Protein AF-A0A9D2NQI1-F1 (afdb_monomer)

pLDDT: mean 72.98, std 9.99, range [45.78, 87.88]

Solvent-accessible surface area (backbone atoms only — not comparable to full-atom values): 7102 Å² total; per-residue (Å²): 140,81,86,81,79,76,76,75,82,78,80,70,54,75,69,56,50,53,51,53,50,53,53,47,62,71,70,47,82,68,74,50,67,64,53,48,50,52,52,51,50,55,53,52,55,54,50,57,45,51,52,54,42,49,54,50,44,50,54,21,50,52,44,27,52,52,17,55,56,50,33,70,78,36,78,81,83,44,39,65,62,18,51,53,45,27,51,53,17,51,51,50,41,62,49,40,55,61,49,42,54,53,51,43,52,53,56,48,61,70,45,46,62,56,54,50,51,54,51,50,57,53,63,72,74,109

Structure (mmCIF, N/CA/C/O backbone):
data_AF-A0A9D2NQI1-F1
#
_entry.id   AF-A0A9D2NQI1-F1
#
loop_
_atom_site.group_PDB
_atom_site.id
_atom_site.type_symbol
_atom_site.label_atom_id
_atom_site.label_alt_id
_atom_site.label_comp_id
_atom_site.label_asym_id
_atom_site.label_entity_id
_atom_site.label_seq_id
_atom_site.pdbx_PDB_ins_code
_atom_site.Cartn_x
_atom_site.Cartn_y
_atom_site.Cartn_z
_atom_site.occupancy
_atom_site.B_iso_or_equiv
_atom_site.auth_seq_id
_atom_site.auth_comp_id
_atom_site.auth_asym_id
_atom_site.auth_atom_id
_atom_site.pdbx_PDB_model_num
ATOM 1 N N . MET A 1 1 ? -50.806 5.000 62.339 1.00 48.06 1 MET A N 1
ATOM 2 C CA . MET A 1 1 ? -51.640 5.515 61.239 1.00 48.06 1 MET A CA 1
ATOM 3 C C . MET A 1 1 ? -51.656 7.016 61.475 1.00 48.06 1 MET A C 1
ATOM 5 O O . MET A 1 1 ? -52.223 7.418 62.476 1.00 48.06 1 MET A O 1
ATOM 9 N N . ASP A 1 2 ? -50.830 7.857 60.855 1.00 47.59 2 ASP A N 1
ATOM 10 C CA . ASP A 1 2 ? -50.284 7.879 59.494 1.00 47.59 2 ASP A CA 1
ATOM 11 C C . ASP A 1 2 ? -48.968 8.683 59.489 1.00 47.59 2 ASP A C 1
ATOM 13 O O . ASP A 1 2 ? -48.910 9.763 60.074 1.00 47.59 2 ASP A O 1
ATOM 17 N N . GLN A 1 3 ? -47.922 8.178 58.829 1.00 46.56 3 GLN A N 1
ATOM 18 C CA . GLN A 1 3 ? -46.775 8.990 58.408 1.00 46.56 3 GLN A CA 1
ATOM 19 C C . GLN A 1 3 ? -46.985 9.326 56.932 1.00 46.56 3 GLN A C 1
ATOM 21 O O . GLN A 1 3 ? -46.753 8.498 56.058 1.00 46.56 3 GLN A O 1
ATOM 26 N N . ASN A 1 4 ? -47.494 10.529 56.681 1.00 51.34 4 ASN A N 1
ATOM 27 C CA . ASN A 1 4 ? -47.568 11.129 55.357 1.00 51.34 4 ASN A CA 1
ATOM 28 C C . ASN A 1 4 ? -46.141 11.512 54.931 1.00 51.34 4 ASN A C 1
ATOM 30 O O . ASN A 1 4 ? -45.585 12.490 55.432 1.00 51.34 4 ASN A O 1
ATOM 34 N N . GLU A 1 5 ? -45.526 10.714 54.060 1.00 56.31 5 GLU A N 1
ATOM 35 C CA . GLU A 1 5 ? -44.263 11.050 53.400 1.00 56.31 5 GLU A CA 1
ATOM 36 C C . GLU A 1 5 ? -44.538 12.097 52.313 1.00 56.31 5 GLU A C 1
ATOM 38 O O . GLU A 1 5 ? -44.621 11.792 51.121 1.00 56.31 5 GLU A O 1
ATOM 43 N N . GLU A 1 6 ? -44.711 13.354 52.729 1.00 52.41 6 GLU A N 1
ATOM 44 C CA . GLU A 1 6 ? -44.711 14.492 51.813 1.00 52.41 6 GLU A CA 1
ATOM 45 C C . GLU A 1 6 ? -43.327 14.569 51.172 1.00 52.41 6 GLU A C 1
ATOM 47 O O . GLU A 1 6 ? -42.373 15.114 51.726 1.00 52.41 6 GLU A O 1
ATOM 52 N N . THR A 1 7 ? -43.195 13.947 50.003 1.00 52.50 7 THR A N 1
ATOM 53 C CA . THR A 1 7 ? -42.006 14.056 49.168 1.00 52.50 7 THR A CA 1
ATOM 54 C C . THR A 1 7 ? -41.979 15.486 48.645 1.00 52.50 7 THR A C 1
ATOM 56 O O . THR A 1 7 ? -42.569 15.807 47.617 1.00 52.50 7 THR A O 1
ATOM 59 N N . PHE A 1 8 ? -41.355 16.378 49.412 1.00 58.12 8 PHE A N 1
ATOM 60 C CA . PHE A 1 8 ? -41.117 17.757 49.018 1.00 58.12 8 PHE A CA 1
ATOM 61 C C . PHE A 1 8 ? -40.246 17.751 47.757 1.00 58.12 8 PHE A C 1
ATOM 63 O O . PHE A 1 8 ? -39.037 17.522 47.826 1.00 58.12 8 PHE A O 1
ATOM 70 N N . GLU A 1 9 ? -40.857 17.988 46.594 1.00 50.97 9 GLU A N 1
ATOM 71 C CA . GLU A 1 9 ? -40.144 18.193 45.333 1.00 50.97 9 GLU A CA 1
ATOM 72 C C . GLU A 1 9 ? -39.312 19.478 45.424 1.00 50.97 9 GLU A C 1
ATOM 74 O O . GLU A 1 9 ? -39.758 20.588 45.122 1.00 50.97 9 GLU A O 1
ATOM 79 N N . TYR A 1 10 ? -38.071 19.335 45.884 1.00 60.69 10 TYR A N 1
ATOM 80 C CA . TYR A 1 10 ? -37.126 20.436 45.970 1.00 60.69 10 TYR A CA 1
ATOM 81 C C . TYR A 1 10 ? -36.627 20.776 44.560 1.00 60.69 10 TYR A C 1
ATOM 83 O O . TYR A 1 10 ? -35.780 20.091 43.982 1.00 60.69 10 TYR A O 1
ATOM 91 N N . ARG A 1 11 ? -37.178 21.840 43.968 1.00 57.88 11 ARG A N 1
ATOM 92 C CA . ARG A 1 11 ? -36.740 22.342 42.661 1.00 57.88 11 ARG A CA 1
ATOM 93 C C . ARG A 1 11 ? -35.393 23.057 42.815 1.00 57.88 11 ARG A C 1
ATOM 95 O O . ARG A 1 11 ? -35.326 24.175 43.318 1.00 57.88 11 ARG A O 1
ATOM 102 N N . TYR A 1 12 ? -34.315 22.396 42.399 1.00 59.66 12 TYR A N 1
ATOM 103 C CA . TYR A 1 12 ? -32.959 22.953 42.413 1.00 59.66 12 TYR A CA 1
ATOM 104 C C . TYR A 1 12 ? -32.818 24.191 41.509 1.00 59.66 12 TYR A C 1
ATOM 106 O O . TYR A 1 12 ? -33.470 24.301 40.470 1.00 59.66 12 TYR A O 1
ATOM 114 N N . SER A 1 13 ? -31.928 25.110 41.899 1.00 73.94 13 SER A N 1
ATOM 115 C CA . SER A 1 13 ? -31.533 26.282 41.105 1.00 73.94 13 SER A CA 1
ATOM 116 C C . SER A 1 13 ? -30.876 25.852 39.787 1.00 73.94 13 SER A C 1
ATOM 118 O O . SER A 1 13 ? -30.122 24.880 39.772 1.00 73.94 13 SER A O 1
ATOM 120 N N . ALA A 1 14 ? -31.107 26.582 38.688 1.00 70.81 14 ALA A N 1
ATOM 121 C CA . ALA A 1 14 ? -30.611 26.237 37.346 1.00 70.81 14 ALA A CA 1
ATOM 122 C C . ALA A 1 14 ? -29.098 25.928 37.301 1.00 70.81 14 ALA A C 1
ATOM 124 O O . ALA A 1 14 ? -28.676 25.016 36.599 1.00 70.81 14 ALA A O 1
ATOM 125 N N . LYS A 1 15 ? -28.286 26.610 38.126 1.00 72.25 15 LYS A N 1
ATOM 126 C CA . LYS A 1 15 ? -26.841 26.333 38.249 1.00 72.25 15 LYS A CA 1
ATOM 127 C C . LYS A 1 15 ? -26.534 24.968 38.873 1.00 72.25 15 LYS A C 1
ATOM 129 O O . LYS A 1 15 ? -25.616 24.287 38.436 1.00 72.25 15 LYS A O 1
ATOM 134 N N . GLN A 1 16 ? -27.312 24.561 39.874 1.00 72.81 16 GLN A N 1
ATOM 135 C CA . GLN A 1 16 ? -27.145 23.266 40.537 1.00 72.81 16 GLN A CA 1
ATOM 136 C C . GLN A 1 16 ? -27.610 22.118 39.636 1.00 72.81 16 GLN A C 1
ATOM 138 O O . GLN A 1 16 ? -27.007 21.050 39.659 1.00 72.81 16 GLN A O 1
ATOM 143 N N . GLN A 1 17 ? -28.646 22.334 38.816 1.00 75.75 17 GLN A N 1
ATOM 144 C CA . GLN A 1 17 ? -29.058 21.358 37.801 1.00 75.75 17 GLN A CA 1
ATOM 145 C C . GLN A 1 17 ? -27.938 21.103 36.783 1.00 75.75 17 GLN A C 1
ATOM 147 O O . GLN A 1 17 ? -27.666 19.949 36.461 1.00 75.75 17 GLN A O 1
ATOM 152 N N . GLU A 1 18 ? -27.236 22.154 36.355 1.00 78.38 18 GLU A N 1
ATOM 153 C CA . GLU A 1 18 ? -26.091 22.052 35.444 1.00 78.38 18 GLU A CA 1
ATOM 154 C C . GLU A 1 18 ? -24.925 21.250 36.055 1.00 78.38 18 GLU A C 1
ATOM 156 O O . GLU A 1 18 ? -24.348 20.386 35.394 1.00 78.38 18 GLU A O 1
ATOM 161 N N . GLU A 1 19 ? -24.614 21.460 37.341 1.00 81.56 19 GLU A N 1
ATOM 162 C CA . GLU A 1 19 ? -23.593 20.679 38.057 1.00 81.56 19 GLU A CA 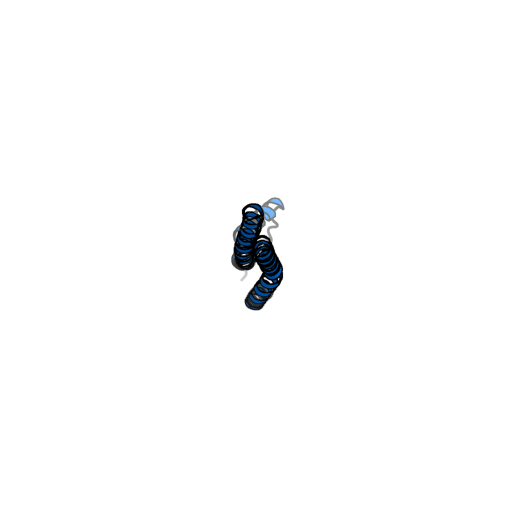1
ATOM 163 C C . GLU A 1 19 ? -23.992 19.208 38.219 1.00 81.56 19 GLU A C 1
ATOM 165 O O . GLU A 1 19 ? -23.175 18.314 37.991 1.00 81.56 19 GLU A O 1
ATOM 170 N N . ILE A 1 20 ? -25.254 18.933 38.560 1.00 80.94 20 ILE A N 1
ATOM 171 C CA . ILE A 1 20 ? -25.771 17.566 38.697 1.00 80.94 20 ILE A CA 1
ATOM 172 C C . ILE A 1 20 ? -25.744 16.847 37.342 1.00 80.94 20 ILE A C 1
ATOM 174 O O . ILE A 1 20 ? -25.337 15.687 37.279 1.00 80.94 20 ILE A O 1
ATOM 178 N N . GLU A 1 21 ? -26.101 17.518 36.244 1.00 79.62 21 GLU A N 1
ATOM 179 C CA . GLU A 1 21 ? -25.991 16.959 34.893 1.00 79.62 21 GLU A CA 1
ATOM 180 C C . GLU A 1 21 ? -24.539 16.755 34.450 1.00 79.62 21 GLU A C 1
ATOM 182 O O . GLU A 1 21 ? -24.236 15.737 33.823 1.00 79.62 21 GLU A O 1
ATOM 187 N N . ALA A 1 22 ? -23.621 17.657 34.805 1.00 82.75 22 ALA A N 1
ATOM 188 C CA . ALA A 1 22 ? -22.194 17.501 34.530 1.00 82.75 22 ALA A CA 1
ATOM 189 C C . ALA A 1 22 ? -21.592 16.308 35.293 1.00 82.75 22 ALA A C 1
ATOM 191 O O . ALA A 1 22 ? -20.840 15.516 34.719 1.00 82.75 22 ALA A O 1
ATOM 192 N N . ILE A 1 23 ? -21.969 16.132 36.564 1.00 83.44 23 ILE A N 1
ATOM 193 C CA . ILE A 1 23 ? -21.603 14.972 37.385 1.00 83.44 23 ILE A CA 1
ATOM 194 C C . ILE A 1 23 ? -22.225 13.705 36.787 1.00 83.44 23 ILE A C 1
ATOM 196 O O . ILE A 1 23 ? -21.520 12.722 36.572 1.00 83.44 23 ILE A O 1
ATOM 200 N N . ARG A 1 24 ? -23.509 13.733 36.417 1.00 75.12 24 ARG A N 1
ATOM 201 C CA . ARG A 1 24 ? -24.208 12.605 35.786 1.00 75.12 24 ARG A CA 1
ATOM 202 C C . ARG A 1 24 ? -23.567 12.199 34.458 1.00 75.12 24 ARG A C 1
ATOM 204 O O . ARG A 1 24 ? -23.373 11.011 34.230 1.00 75.12 24 ARG A O 1
ATOM 211 N N . ARG A 1 25 ? -23.153 13.153 33.616 1.00 73.12 25 ARG A N 1
ATOM 212 C CA . ARG A 1 25 ? -22.388 12.895 32.378 1.00 73.12 25 ARG A CA 1
ATOM 213 C C . ARG A 1 25 ? -21.012 12.282 32.638 1.00 73.12 25 ARG A C 1
ATOM 215 O O . ARG A 1 25 ? -20.493 11.595 31.766 1.00 73.12 25 ARG A O 1
ATOM 222 N N . LYS A 1 26 ? -20.429 12.514 33.816 1.00 73.75 26 LYS A N 1
ATOM 223 C CA . LYS A 1 26 ? -19.138 11.947 34.232 1.00 73.75 26 LYS A CA 1
ATOM 224 C C . LYS A 1 26 ? -19.230 10.462 34.605 1.00 73.75 26 LYS A C 1
ATOM 226 O O . LYS A 1 26 ? -18.230 9.762 34.493 1.00 73.75 26 LYS A O 1
ATOM 231 N N . TYR A 1 27 ? -20.410 10.000 35.032 1.00 64.50 27 TYR A N 1
ATOM 232 C CA . TYR A 1 27 ? -20.665 8.618 35.466 1.00 64.50 27 TYR A CA 1
ATOM 233 C C . TYR A 1 27 ? -21.591 7.826 34.534 1.00 64.50 27 TYR A C 1
ATOM 235 O O . TYR A 1 27 ? -21.718 6.613 34.697 1.00 64.50 27 TYR A O 1
ATOM 243 N N . LEU A 1 28 ? -22.231 8.477 33.556 1.00 73.25 28 LEU A N 1
ATOM 244 C CA . LEU A 1 28 ? -22.898 7.772 32.467 1.00 73.25 28 LEU A CA 1
ATOM 245 C C . LEU A 1 28 ? -21.828 6.962 31.720 1.00 73.25 28 LEU A C 1
ATOM 247 O O . LEU A 1 28 ? -20.808 7.548 31.345 1.00 73.25 28 LEU A O 1
ATOM 251 N N . PRO A 1 29 ? -22.020 5.649 31.502 1.00 58.94 29 PRO A N 1
ATOM 252 C CA . PRO A 1 29 ? -21.089 4.866 30.710 1.00 58.94 29 PRO A CA 1
ATOM 253 C C . PRO A 1 29 ? -21.099 5.465 29.313 1.00 58.94 29 PRO A C 1
ATOM 255 O O . PRO A 1 29 ? -22.054 5.313 28.555 1.00 58.94 29 PRO A O 1
ATOM 258 N N . LYS A 1 30 ? -20.060 6.234 29.003 1.00 56.66 30 LYS A N 1
ATOM 259 C CA . LYS A 1 30 ? -19.885 6.814 27.686 1.00 56.66 30 LYS A CA 1
ATOM 260 C C . LYS A 1 30 ? -19.854 5.627 26.730 1.00 56.66 30 LYS A C 1
ATOM 262 O O . LYS A 1 30 ? -19.078 4.696 26.938 1.00 56.66 30 LYS A O 1
ATOM 267 N N . GLU A 1 31 ? -20.695 5.639 25.704 1.00 54.12 31 GLU A N 1
ATOM 268 C CA . GLU A 1 31 ? -20.727 4.663 24.600 1.00 54.12 31 GLU A CA 1
ATOM 269 C C . GLU A 1 31 ? -19.426 4.669 23.759 1.00 54.12 31 GLU A C 1
ATOM 271 O O . GLU A 1 31 ? -19.396 4.361 22.570 1.00 54.12 31 GLU A O 1
ATOM 276 N N . GLU A 1 32 ? -18.313 5.045 24.382 1.00 53.69 32 GLU A N 1
ATOM 277 C CA . GLU A 1 32 ? -17.004 5.229 23.797 1.00 53.69 32 GLU A CA 1
ATOM 278 C C . GLU A 1 32 ? -16.319 3.909 23.483 1.00 53.69 32 GLU A C 1
ATOM 280 O O . GLU A 1 32 ? -15.637 3.851 22.472 1.00 53.69 32 GLU A O 1
ATOM 285 N N . ASP A 1 33 ? -16.550 2.820 24.218 1.00 64.12 33 ASP A N 1
ATOM 286 C CA . ASP A 1 33 ? -15.775 1.595 23.972 1.00 64.12 33 ASP A CA 1
ATOM 287 C C . ASP A 1 33 ? -16.119 0.944 22.617 1.00 64.12 33 ASP A C 1
ATOM 289 O O . ASP A 1 33 ? -15.244 0.622 21.815 1.00 64.12 33 ASP A O 1
ATOM 293 N N . LYS A 1 34 ? -17.411 0.834 22.284 1.00 63.56 34 LYS A N 1
ATOM 294 C CA . LYS A 1 34 ? -17.860 0.236 21.014 1.00 63.56 34 LYS A CA 1
ATOM 295 C C . LYS A 1 34 ? -17.679 1.181 19.818 1.00 63.56 34 LYS A C 1
ATOM 297 O O . LYS A 1 34 ? -17.302 0.725 18.737 1.00 63.56 34 LYS A O 1
ATOM 302 N N . MET A 1 35 ? -17.893 2.489 19.999 1.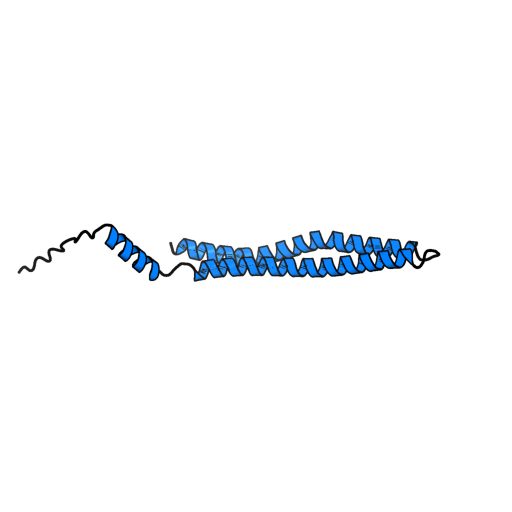00 66.81 35 MET A N 1
ATOM 303 C CA . MET A 1 35 ? -17.661 3.486 18.943 1.00 66.81 35 MET A CA 1
ATOM 304 C C . MET A 1 35 ? -16.169 3.671 18.644 1.00 66.81 35 MET A C 1
ATOM 306 O O . MET A 1 35 ? -15.778 3.772 17.476 1.00 66.81 35 MET A O 1
ATOM 310 N N . GLU A 1 36 ? -15.304 3.650 19.662 1.00 72.38 36 GLU A N 1
ATOM 311 C CA . GLU A 1 36 ? -13.857 3.639 19.454 1.00 72.38 36 GLU A CA 1
ATOM 312 C C . GLU A 1 36 ? -13.384 2.332 18.821 1.00 72.38 36 GLU A C 1
ATOM 314 O O . GLU A 1 36 ? -12.551 2.380 17.914 1.00 72.38 36 GLU A O 1
ATOM 319 N N . GLN A 1 37 ? -13.935 1.177 19.211 1.00 73.25 37 GLN A N 1
ATOM 320 C CA . GLN A 1 37 ? -13.652 -0.101 18.549 1.00 73.25 37 GLN A CA 1
ATOM 321 C C . GLN A 1 37 ? -14.017 -0.059 17.059 1.00 73.25 37 GLN A C 1
ATOM 323 O O . GLN A 1 37 ? -13.191 -0.434 16.218 1.00 73.25 37 GLN A O 1
ATOM 328 N N . LEU A 1 38 ? -15.191 0.480 16.709 1.00 72.75 38 LEU A N 1
ATOM 329 C CA . LEU A 1 38 ? -15.614 0.665 15.318 1.00 72.75 38 LEU A CA 1
ATOM 330 C C . LEU A 1 38 ? -14.623 1.556 14.553 1.00 72.75 38 LEU A C 1
ATOM 332 O O . LEU A 1 38 ? -14.140 1.197 13.476 1.00 72.75 38 LEU A O 1
ATOM 336 N N . ARG A 1 39 ? -14.231 2.684 15.159 1.00 78.75 39 ARG A N 1
ATOM 337 C CA . ARG A 1 39 ? -13.275 3.638 14.581 1.00 78.75 39 ARG A CA 1
ATOM 338 C C . ARG A 1 39 ? -11.878 3.038 14.413 1.00 78.75 39 ARG A C 1
ATOM 340 O O . ARG A 1 39 ? -11.209 3.294 13.408 1.00 78.75 39 ARG A O 1
ATOM 347 N N . GLN A 1 40 ? -11.419 2.235 15.370 1.00 79.31 40 GLN A N 1
ATOM 348 C CA . GLN A 1 40 ? -10.144 1.525 15.282 1.00 79.31 40 GLN A CA 1
ATOM 349 C C . GLN A 1 40 ? -10.165 0.474 14.173 1.00 79.31 40 GLN A C 1
ATOM 351 O O . GLN A 1 40 ? -9.180 0.352 13.440 1.00 79.31 40 GLN A O 1
ATOM 356 N N . MET A 1 41 ? -11.268 -0.258 14.017 1.00 71.31 41 MET A N 1
ATOM 357 C CA . MET A 1 41 ? -11.426 -1.231 12.939 1.00 71.31 41 MET A CA 1
ATOM 358 C C . MET A 1 41 ? -11.384 -0.557 11.567 1.00 71.31 41 MET A C 1
ATOM 360 O O . MET A 1 41 ? -10.579 -0.964 10.728 1.00 71.31 41 MET A O 1
ATOM 364 N N . ASP A 1 42 ? -12.138 0.525 11.362 1.00 76.50 42 ASP A N 1
ATOM 365 C CA . ASP A 1 42 ? -12.148 1.268 10.094 1.00 76.50 42 ASP A CA 1
ATOM 366 C C . ASP A 1 42 ? -10.745 1.793 9.723 1.00 76.50 42 ASP A C 1
ATOM 368 O O . ASP A 1 42 ? -10.254 1.651 8.594 1.00 76.50 42 ASP A O 1
ATOM 372 N N . LYS A 1 43 ? -10.019 2.304 10.728 1.00 77.69 43 LYS A N 1
ATOM 373 C CA . LYS A 1 43 ? -8.647 2.807 10.571 1.00 77.69 43 LYS A CA 1
ATOM 374 C C . LYS A 1 43 ? -7.645 1.692 10.254 1.00 77.69 43 LYS A C 1
ATOM 376 O O . LYS A 1 43 ? -6.744 1.897 9.438 1.00 77.69 43 LYS A O 1
ATOM 381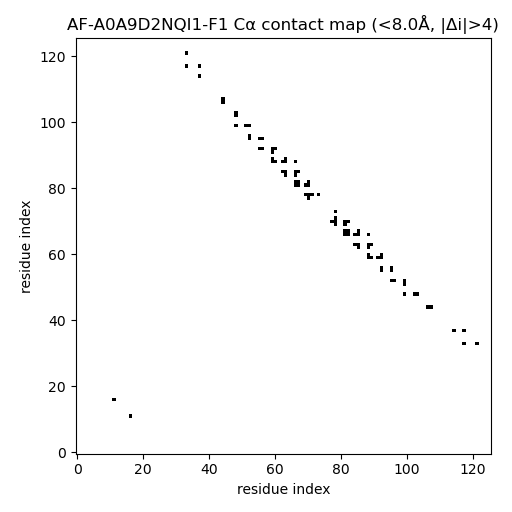 N N . ARG A 1 44 ? -7.780 0.509 10.868 1.00 73.62 44 ARG A N 1
ATOM 382 C CA . ARG A 1 44 ? -6.920 -0.661 10.598 1.00 73.62 44 ARG A CA 1
ATOM 383 C C . ARG A 1 44 ? -7.119 -1.194 9.178 1.00 73.62 44 ARG A C 1
ATOM 385 O O . ARG A 1 44 ? -6.133 -1.553 8.534 1.00 73.62 44 ARG A O 1
ATOM 392 N N . VAL A 1 45 ? -8.355 -1.206 8.681 1.00 69.81 45 VAL A N 1
ATOM 393 C CA . VAL A 1 45 ? -8.678 -1.665 7.319 1.00 69.81 45 VAL A CA 1
ATOM 394 C C . VAL A 1 45 ? -8.096 -0.732 6.270 1.00 69.81 45 VAL A C 1
ATOM 396 O O . VAL A 1 45 ? -7.392 -1.194 5.371 1.00 69.81 45 VAL A O 1
ATOM 399 N N . SER A 1 46 ? -8.312 0.577 6.419 1.00 69.6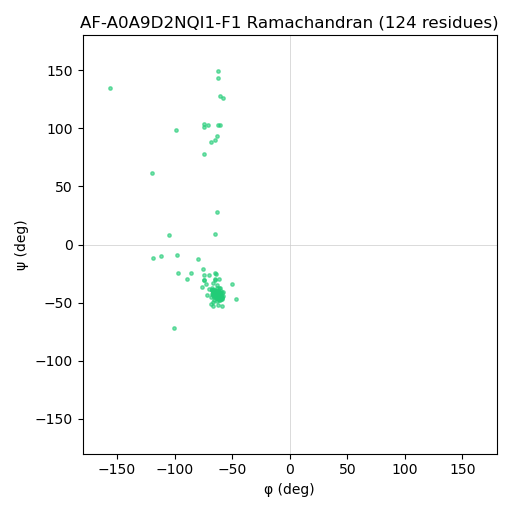9 46 SER A N 1
ATOM 400 C CA . SER A 1 46 ? -7.758 1.554 5.478 1.00 69.69 46 SER A CA 1
ATOM 401 C C . SER A 1 46 ? -6.228 1.496 5.446 1.00 69.69 46 SER A C 1
ATOM 403 O O . SER A 1 46 ? -5.639 1.451 4.371 1.00 69.69 46 SER A O 1
ATOM 405 N N . ARG A 1 47 ? -5.570 1.375 6.609 1.00 73.75 47 ARG A N 1
ATOM 406 C CA . ARG A 1 47 ? -4.101 1.27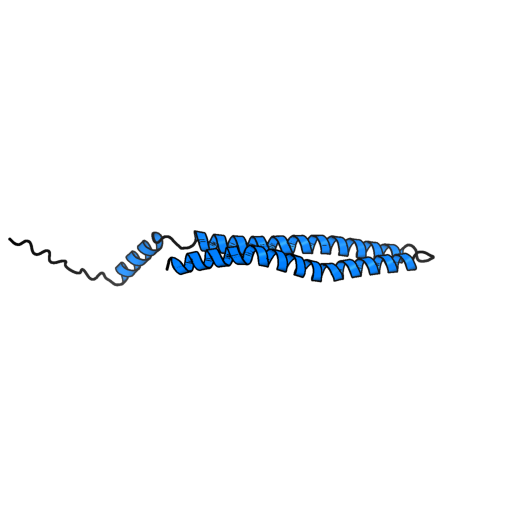5 6.686 1.00 73.75 47 ARG A CA 1
ATOM 407 C C . ARG A 1 47 ? -3.534 0.046 5.979 1.00 73.75 47 ARG A C 1
ATOM 409 O O . ARG A 1 47 ? -2.543 0.175 5.267 1.00 73.75 47 ARG A O 1
ATOM 416 N N . LYS A 1 48 ? -4.135 -1.135 6.163 1.00 71.81 48 LYS A N 1
ATOM 417 C CA . LYS A 1 48 ? -3.655 -2.376 5.527 1.00 71.81 48 LYS A CA 1
ATOM 418 C C . LYS A 1 48 ? -3.690 -2.280 4.003 1.00 71.81 48 LYS A C 1
ATOM 420 O O . LYS A 1 48 ? -2.710 -2.647 3.361 1.00 71.81 48 LYS A O 1
ATOM 425 N N . GLY A 1 49 ? -4.774 -1.737 3.443 1.00 73.75 49 GLY A N 1
ATOM 426 C CA . GLY A 1 49 ? -4.874 -1.480 2.007 1.00 73.75 49 GLY A CA 1
ATOM 427 C C . GLY A 1 49 ? -3.763 -0.545 1.531 1.00 73.75 49 GLY A C 1
ATOM 428 O O . GLY A 1 49 ? -3.019 -0.892 0.614 1.00 73.75 49 GLY A O 1
ATOM 429 N N . THR A 1 50 ? -3.619 0.615 2.179 1.00 76.94 50 THR A N 1
ATOM 430 C CA . THR A 1 50 ? -2.645 1.645 1.789 1.00 76.94 50 THR A CA 1
ATOM 431 C C . THR A 1 50 ? -1.203 1.128 1.789 1.00 76.94 50 THR A C 1
ATOM 433 O O . THR A 1 50 ? -0.444 1.422 0.868 1.00 76.94 50 THR A O 1
ATOM 436 N N . ILE A 1 51 ? -0.820 0.316 2.780 1.00 80.25 51 ILE A N 1
ATOM 437 C CA . ILE A 1 51 ? 0.531 -0.261 2.860 1.00 80.25 51 ILE A CA 1
ATOM 438 C C . ILE A 1 51 ? 0.820 -1.151 1.646 1.00 80.25 51 ILE A C 1
ATOM 440 O O . ILE A 1 51 ? 1.874 -1.022 1.029 1.00 80.25 51 ILE A O 1
ATOM 444 N N . ILE A 1 52 ? -0.128 -2.009 1.261 1.00 78.69 52 ILE A N 1
ATOM 445 C CA . ILE A 1 52 ? 0.038 -2.909 0.112 1.00 78.69 52 ILE A CA 1
ATOM 446 C C . ILE A 1 52 ? 0.176 -2.105 -1.188 1.00 78.69 52 ILE A C 1
ATOM 448 O O . ILE A 1 52 ? 1.068 -2.396 -1.984 1.00 78.69 52 ILE A O 1
ATOM 452 N N . SER A 1 53 ? -0.639 -1.059 -1.389 1.00 78.69 53 SER A N 1
ATOM 453 C CA . SER A 1 53 ? -0.491 -0.186 -2.566 1.00 78.69 53 SER A CA 1
ATOM 454 C C . SER A 1 53 ? 0.849 0.534 -2.608 1.00 78.69 53 SER A C 1
ATOM 456 O O . SER A 1 53 ? 1.437 0.640 -3.680 1.00 78.69 53 SER A O 1
ATOM 458 N N . ILE A 1 54 ? 1.343 1.012 -1.462 1.00 83.12 54 ILE A N 1
ATOM 459 C CA . ILE A 1 54 ? 2.626 1.716 -1.394 1.00 83.12 54 ILE A CA 1
ATOM 460 C C . ILE A 1 54 ? 3.761 0.763 -1.764 1.00 83.12 54 ILE A C 1
ATOM 462 O O . ILE A 1 54 ? 4.603 1.129 -2.572 1.00 83.12 54 ILE A O 1
ATOM 466 N N . ILE A 1 55 ? 3.765 -0.467 -1.246 1.00 85.81 55 ILE A N 1
ATOM 467 C CA . ILE A 1 55 ? 4.808 -1.456 -1.557 1.00 85.81 55 ILE A CA 1
ATOM 468 C C . ILE A 1 55 ? 4.836 -1.769 -3.057 1.00 85.81 55 ILE A C 1
ATOM 470 O O . ILE A 1 55 ? 5.895 -1.721 -3.678 1.00 85.81 55 ILE A O 1
ATOM 474 N N . ILE A 1 56 ? 3.673 -2.039 -3.656 1.00 81.00 56 ILE A N 1
ATOM 475 C CA . ILE A 1 56 ? 3.575 -2.340 -5.091 1.00 81.00 56 ILE A CA 1
ATOM 476 C C . ILE A 1 56 ? 3.993 -1.121 -5.928 1.00 81.00 56 ILE A C 1
ATOM 478 O O . ILE A 1 56 ? 4.728 -1.268 -6.903 1.00 81.00 56 ILE A O 1
ATOM 482 N N . GLY A 1 57 ? 3.574 0.083 -5.527 1.00 85.19 57 GLY A N 1
ATOM 483 C CA . GLY A 1 57 ? 3.956 1.330 -6.187 1.00 85.19 57 GLY A CA 1
ATOM 484 C C . GLY A 1 57 ? 5.460 1.599 -6.120 1.00 85.19 57 GLY A C 1
ATOM 485 O O . GLY A 1 57 ? 6.055 1.961 -7.129 1.00 85.19 57 GLY A O 1
ATOM 486 N N . VAL A 1 58 ? 6.092 1.362 -4.966 1.00 87.88 58 VAL A N 1
ATOM 487 C CA . VAL A 1 58 ? 7.545 1.504 -4.777 1.00 87.88 58 VAL A CA 1
ATOM 488 C C . VAL A 1 58 ? 8.303 0.532 -5.677 1.00 87.88 58 VAL A C 1
ATOM 490 O O . VAL A 1 58 ? 9.214 0.955 -6.384 1.00 87.88 58 VAL A O 1
ATOM 493 N N . ILE A 1 59 ? 7.892 -0.740 -5.722 1.00 86.00 59 ILE A N 1
ATOM 494 C CA . ILE A 1 59 ? 8.500 -1.749 -6.602 1.00 86.00 59 ILE A CA 1
ATOM 495 C C . ILE A 1 59 ? 8.361 -1.341 -8.076 1.00 86.00 59 ILE A C 1
ATOM 497 O O . ILE A 1 59 ? 9.339 -1.389 -8.821 1.00 86.00 59 ILE A O 1
ATOM 501 N N . GLY A 1 60 ? 7.173 -0.896 -8.496 1.00 84.06 60 GLY A N 1
ATOM 502 C CA . GLY A 1 60 ? 6.942 -0.429 -9.864 1.00 84.06 60 GLY A CA 1
ATOM 503 C C . GLY A 1 60 ? 7.789 0.795 -10.224 1.00 84.06 60 GLY A C 1
ATOM 504 O O . GLY A 1 60 ? 8.383 0.837 -11.298 1.00 84.06 60 GLY A O 1
ATOM 505 N N . CYS A 1 61 ? 7.903 1.762 -9.309 1.00 86.06 61 CYS A N 1
ATOM 506 C CA . CYS A 1 61 ? 8.691 2.978 -9.509 1.00 86.06 61 CYS A CA 1
ATOM 507 C C . CYS A 1 61 ? 10.199 2.678 -9.610 1.00 86.06 61 CYS A C 1
ATOM 509 O O . CYS A 1 61 ? 10.877 3.227 -10.475 1.00 86.06 61 CYS A O 1
ATOM 511 N N . LEU A 1 62 ? 10.710 1.750 -8.790 1.00 87.69 62 LEU A N 1
ATOM 512 C CA . LEU A 1 62 ? 12.092 1.259 -8.862 1.00 87.69 62 LEU A CA 1
ATOM 513 C C . LEU A 1 62 ? 12.391 0.585 -10.207 1.00 87.69 62 LEU A C 1
ATOM 515 O O . LEU A 1 62 ? 13.388 0.915 -10.843 1.00 87.69 62 LEU A O 1
ATOM 519 N N . LEU A 1 63 ? 11.518 -0.320 -10.664 1.00 81.81 63 LEU A N 1
ATOM 520 C CA . LEU A 1 63 ? 11.675 -0.997 -11.957 1.00 81.81 63 LEU A CA 1
ATOM 521 C C . LEU A 1 63 ? 11.662 -0.008 -13.128 1.00 81.81 63 LEU A C 1
ATOM 523 O O . LEU A 1 63 ? 12.475 -0.123 -14.042 1.00 81.81 63 LEU A O 1
ATOM 527 N N . LEU A 1 64 ? 10.777 0.989 -13.082 1.00 82.12 64 LEU A N 1
ATOM 528 C CA . LEU A 1 64 ? 10.686 2.030 -14.103 1.00 82.12 64 LEU A CA 1
ATOM 529 C C . LEU A 1 64 ? 11.942 2.922 -14.098 1.00 82.12 64 LEU A C 1
ATOM 531 O O . LEU A 1 64 ? 12.514 3.183 -15.155 1.00 82.12 64 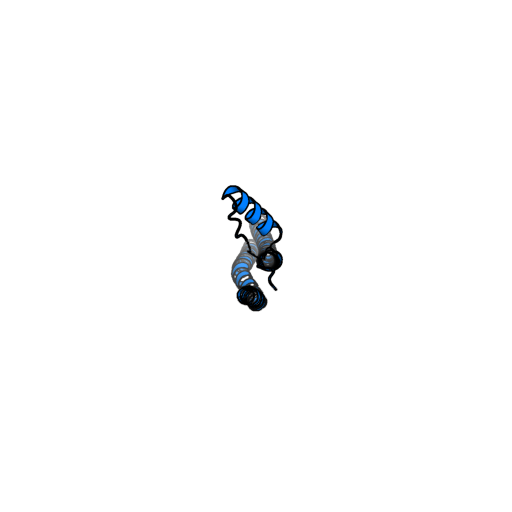LEU A O 1
ATOM 535 N N . GLY A 1 65 ? 12.425 3.323 -12.917 1.00 84.88 65 GLY A N 1
ATOM 536 C CA . GLY A 1 65 ? 13.664 4.090 -12.769 1.00 84.88 65 GLY A CA 1
ATOM 537 C C . GLY A 1 65 ? 14.893 3.352 -13.306 1.00 84.88 65 GLY A C 1
ATOM 538 O O . GLY A 1 65 ? 15.687 3.940 -14.039 1.00 84.88 65 GLY A O 1
ATOM 539 N N . ILE A 1 66 ? 15.014 2.051 -13.022 1.00 81.88 66 ILE A N 1
ATOM 540 C CA . ILE A 1 66 ? 16.085 1.197 -13.564 1.00 81.88 66 ILE A CA 1
ATOM 541 C C . ILE A 1 66 ? 15.959 1.071 -15.090 1.00 81.88 66 ILE A C 1
ATOM 543 O O . ILE A 1 66 ? 16.955 1.204 -15.799 1.00 81.88 66 ILE A O 1
ATOM 547 N N . GLY A 1 67 ? 14.740 0.878 -15.604 1.00 77.94 67 GLY A N 1
ATOM 548 C CA . GLY A 1 67 ? 14.469 0.821 -17.042 1.00 77.94 67 GLY A CA 1
ATOM 549 C C . GLY A 1 67 ? 14.898 2.096 -17.771 1.00 77.94 67 GLY A C 1
ATOM 550 O O . GLY A 1 67 ? 15.566 2.008 -18.797 1.00 77.94 67 GLY A O 1
ATOM 551 N N . MET A 1 68 ? 14.594 3.274 -17.212 1.00 75.50 68 MET A N 1
ATOM 552 C CA . MET A 1 68 ? 15.050 4.553 -17.768 1.00 75.50 68 MET A CA 1
ATOM 553 C C . MET A 1 68 ? 16.572 4.707 -17.702 1.00 75.50 68 MET A C 1
ATOM 555 O O . MET A 1 68 ? 17.180 5.089 -18.700 1.00 75.50 68 MET A O 1
ATOM 559 N N . CYS A 1 69 ? 17.203 4.365 -16.576 1.00 74.81 69 CYS A N 1
ATOM 560 C CA . CYS A 1 69 ? 18.652 4.504 -16.418 1.00 74.81 69 CYS A CA 1
ATOM 561 C C . CYS A 1 69 ? 19.424 3.677 -17.468 1.00 74.81 69 CYS A C 1
ATOM 563 O O . CYS A 1 69 ? 20.305 4.194 -18.154 1.00 74.81 69 CYS A O 1
ATOM 565 N N . CYS A 1 70 ? 19.006 2.427 -17.706 1.00 66.19 70 CYS A N 1
ATOM 566 C CA . CYS A 1 70 ? 19.630 1.557 -18.707 1.00 66.19 70 CYS A CA 1
ATOM 567 C C . CYS A 1 70 ? 19.478 2.044 -20.161 1.00 66.19 70 CYS A C 1
ATOM 569 O O . CYS A 1 70 ? 20.306 1.691 -21.000 1.00 66.19 70 CYS A O 1
ATOM 571 N N . THR A 1 71 ? 18.453 2.843 -20.492 1.00 65.75 71 THR A N 1
ATOM 572 C CA . THR A 1 71 ? 18.273 3.348 -21.871 1.00 65.75 71 THR A CA 1
ATOM 573 C C . THR A 1 71 ? 19.319 4.384 -22.275 1.00 65.75 71 THR A C 1
ATOM 575 O O . THR A 1 71 ? 19.616 4.510 -23.461 1.00 65.75 71 THR A O 1
ATOM 578 N N . MET A 1 72 ? 19.893 5.107 -21.311 1.00 65.00 72 MET A N 1
ATOM 579 C CA . MET A 1 72 ? 20.806 6.218 -21.585 1.00 65.00 72 MET A CA 1
ATOM 580 C C . MET A 1 72 ? 22.268 5.759 -21.690 1.00 65.00 72 MET A C 1
ATOM 582 O O . MET A 1 72 ? 23.043 6.332 -22.450 1.00 65.00 72 MET A O 1
ATOM 586 N N . GLU A 1 73 ? 22.634 4.695 -20.971 1.00 65.88 73 GLU A N 1
ATOM 587 C CA . GLU A 1 73 ? 24.020 4.220 -20.863 1.00 65.88 73 GLU A CA 1
ATOM 588 C C . GLU A 1 73 ? 24.442 3.277 -22.009 1.00 65.88 73 GLU A C 1
ATOM 590 O O . GLU A 1 73 ? 25.623 3.201 -22.340 1.00 65.88 73 GLU A O 1
ATOM 595 N N . TRP A 1 74 ? 23.500 2.589 -22.672 1.00 60.41 74 TRP A N 1
ATOM 596 C CA . TRP A 1 74 ? 23.775 1.664 -23.790 1.00 60.41 74 TRP A CA 1
ATOM 597 C C . TRP A 1 74 ? 23.073 2.087 -25.095 1.00 60.41 74 TRP A C 1
ATOM 599 O O . TRP A 1 74 ? 22.267 1.354 -25.677 1.00 60.41 74 TRP A O 1
ATOM 609 N N . ALA A 1 75 ? 23.423 3.270 -25.601 1.00 59.72 75 ALA A N 1
ATOM 610 C CA . ALA A 1 75 ? 22.840 3.897 -26.796 1.00 59.72 75 ALA A CA 1
ATOM 611 C C . ALA A 1 75 ? 23.078 3.165 -28.150 1.00 59.72 75 ALA A C 1
ATOM 613 O O . ALA A 1 75 ? 22.760 3.714 -29.199 1.00 59.72 75 ALA A O 1
ATOM 614 N N . GLY A 1 76 ? 23.629 1.942 -28.159 1.00 64.56 76 GLY A N 1
ATOM 615 C CA . GLY A 1 76 ? 23.968 1.186 -29.378 1.00 64.56 76 GLY A CA 1
ATOM 616 C C . GLY A 1 76 ? 22.954 0.098 -29.754 1.00 64.56 76 GLY A C 1
ATOM 617 O O . GLY A 1 76 ? 22.210 0.243 -30.717 1.00 64.56 76 GLY A O 1
ATOM 618 N N . CYS A 1 77 ? 22.914 -1.003 -28.991 1.00 60.62 77 CYS A N 1
ATOM 619 C CA . CYS A 1 77 ? 22.084 -2.185 -29.299 1.00 60.62 77 CYS A CA 1
ATOM 620 C C . CYS A 1 77 ? 21.031 -2.523 -28.224 1.00 60.62 77 CYS A C 1
ATOM 622 O O . CYS A 1 77 ? 20.159 -3.352 -28.474 1.00 60.62 77 CYS A O 1
ATOM 624 N N . TRP A 1 78 ? 21.090 -1.918 -27.029 1.00 61.47 78 TRP A N 1
ATOM 625 C CA . TRP A 1 78 ? 20.183 -2.237 -25.906 1.00 61.47 78 TRP A CA 1
ATOM 626 C C . TRP A 1 78 ? 19.091 -1.193 -25.645 1.00 61.47 78 TRP A C 1
ATOM 628 O O . TRP A 1 78 ? 18.316 -1.316 -24.697 1.00 61.47 78 TRP A O 1
ATOM 638 N N . PHE A 1 79 ? 18.947 -0.209 -26.527 1.00 69.50 79 PHE A N 1
ATOM 639 C CA . PHE A 1 79 ? 17.873 0.775 -26.425 1.00 69.50 79 PHE A CA 1
ATOM 640 C C . PHE A 1 79 ? 16.476 0.126 -26.508 1.00 69.50 79 PHE A C 1
ATOM 642 O O . PHE A 1 79 ? 15.587 0.423 -25.712 1.00 69.50 79 PHE A O 1
ATOM 649 N N . VAL A 1 80 ? 16.308 -0.838 -27.421 1.00 76.81 80 VAL A N 1
ATOM 650 C CA . VAL A 1 80 ? 15.060 -1.600 -27.608 1.00 76.81 80 VAL A CA 1
ATOM 651 C C . VAL A 1 80 ? 14.673 -2.417 -26.362 1.00 76.81 80 VAL A C 1
ATOM 653 O O . VAL A 1 80 ? 13.548 -2.252 -25.885 1.00 76.81 80 VAL A O 1
ATOM 656 N N . PRO A 1 81 ? 15.551 -3.258 -25.772 1.00 77.25 81 PRO A N 1
ATOM 657 C CA . PRO A 1 81 ? 15.219 -3.965 -24.534 1.00 77.25 81 PRO A CA 1
ATOM 658 C C . PRO A 1 81 ? 15.008 -3.026 -23.336 1.00 77.25 81 PRO A C 1
ATOM 660 O O . PRO A 1 81 ? 14.172 -3.327 -22.484 1.00 77.25 81 PRO A O 1
ATOM 663 N N . GLY A 1 82 ? 15.680 -1.869 -23.292 1.00 77.00 82 GLY A N 1
ATOM 664 C CA . GLY A 1 82 ? 15.435 -0.835 -22.281 1.00 77.00 82 GLY A CA 1
ATOM 665 C C . GLY A 1 82 ? 14.007 -0.278 -22.335 1.00 77.00 82 GLY A C 1
ATOM 666 O O . GLY A 1 82 ? 13.329 -0.222 -21.308 1.00 77.00 82 GLY A O 1
ATOM 667 N N . ILE A 1 83 ? 13.502 0.033 -23.535 1.00 80.69 83 ILE A N 1
ATOM 668 C CA . ILE A 1 83 ? 12.109 0.464 -23.736 1.00 80.69 83 ILE A CA 1
ATOM 669 C C . ILE A 1 83 ? 11.135 -0.631 -23.304 1.00 80.69 83 ILE A C 1
ATOM 671 O O . ILE A 1 83 ? 10.191 -0.346 -22.574 1.00 80.69 83 ILE A O 1
ATOM 675 N N . ILE A 1 84 ? 11.368 -1.884 -23.704 1.00 82.56 84 ILE A N 1
ATOM 676 C CA . ILE A 1 84 ? 10.493 -3.011 -23.343 1.00 82.56 84 ILE A CA 1
ATOM 677 C C . ILE A 1 84 ? 10.418 -3.167 -21.818 1.00 82.56 84 ILE A C 1
ATOM 679 O O . ILE A 1 84 ? 9.325 -3.286 -21.265 1.00 82.56 84 ILE A O 1
ATOM 683 N N . SER A 1 85 ? 11.559 -3.094 -21.129 1.00 81.00 85 SER A N 1
ATOM 684 C CA . SER A 1 85 ? 11.620 -3.141 -19.665 1.00 81.00 85 SER A CA 1
ATOM 685 C C . SER A 1 85 ? 10.882 -1.959 -19.015 1.00 81.00 85 SER A C 1
ATOM 687 O O . SER A 1 85 ? 10.107 -2.143 -18.074 1.00 81.00 85 SER A O 1
ATOM 689 N N . GLY A 1 86 ? 11.025 -0.751 -19.571 1.00 82.44 86 GLY A N 1
ATOM 690 C CA . GLY A 1 86 ? 10.278 0.434 -19.141 1.00 82.44 86 GLY A CA 1
ATOM 691 C C . GLY A 1 86 ? 8.762 0.295 -19.324 1.00 82.44 86 GLY A C 1
ATOM 692 O O . GLY A 1 86 ? 8.002 0.616 -18.410 1.00 82.44 86 GLY A O 1
ATOM 693 N N . VAL A 1 87 ? 8.305 -0.252 -20.458 1.00 85.50 87 VAL A N 1
ATOM 694 C CA . VAL A 1 87 ? 6.880 -0.534 -20.706 1.00 85.50 87 VAL A CA 1
ATOM 695 C C . VAL A 1 87 ? 6.348 -1.561 -19.707 1.00 85.50 87 VAL A C 1
ATOM 697 O O . VAL A 1 87 ? 5.263 -1.367 -19.163 1.00 85.50 87 VAL A O 1
ATOM 700 N N . ILE A 1 88 ? 7.117 -2.607 -19.393 1.00 84.81 88 ILE A N 1
ATOM 701 C CA . ILE A 1 88 ? 6.753 -3.583 -18.355 1.00 84.81 88 ILE A CA 1
ATOM 702 C C . ILE A 1 88 ? 6.608 -2.894 -16.987 1.00 84.81 88 ILE A C 1
ATOM 704 O O . ILE A 1 88 ? 5.641 -3.158 -16.269 1.00 84.81 88 ILE A O 1
ATOM 708 N N . GLY A 1 89 ? 7.507 -1.964 -16.650 1.00 82.69 89 GLY A N 1
ATOM 709 C CA . GLY A 1 89 ? 7.414 -1.140 -15.440 1.00 82.69 89 GLY A CA 1
ATOM 710 C C . GLY A 1 89 ? 6.140 -0.287 -15.387 1.00 82.69 89 GLY A C 1
ATOM 711 O O . GLY A 1 89 ? 5.439 -0.283 -14.375 1.00 82.69 89 GLY A O 1
ATOM 712 N N . ILE A 1 90 ? 5.783 0.374 -16.493 1.00 84.44 90 ILE A N 1
ATOM 713 C CA . ILE A 1 90 ? 4.551 1.177 -16.603 1.00 84.44 90 ILE A CA 1
ATOM 714 C C . ILE A 1 90 ? 3.306 0.294 -16.467 1.00 84.44 90 ILE A C 1
ATOM 716 O O . ILE A 1 90 ? 2.382 0.648 -15.737 1.00 84.44 90 ILE A O 1
ATOM 720 N N . VAL A 1 91 ? 3.284 -0.872 -17.120 1.00 86.00 91 VAL A N 1
ATOM 721 C CA . VAL A 1 91 ? 2.172 -1.830 -17.027 1.00 86.00 91 VAL A CA 1
ATOM 722 C C . VAL A 1 91 ? 2.008 -2.338 -15.592 1.00 86.00 91 VAL A C 1
ATOM 724 O O . VAL A 1 91 ? 0.884 -2.407 -15.098 1.00 86.00 91 VAL A O 1
ATOM 727 N N . MET A 1 92 ? 3.103 -2.624 -14.883 1.00 80.62 92 MET A N 1
ATOM 728 C CA . MET A 1 92 ? 3.060 -3.018 -13.469 1.00 80.62 92 MET A CA 1
ATOM 729 C C . MET A 1 92 ? 2.460 -1.928 -12.571 1.00 80.62 92 MET A C 1
ATOM 731 O O . MET A 1 92 ? 1.611 -2.229 -11.730 1.00 80.62 92 MET A O 1
ATOM 735 N N . ILE A 1 93 ? 2.833 -0.659 -12.770 1.00 80.62 93 ILE A N 1
ATOM 736 C CA . ILE A 1 93 ? 2.246 0.472 -12.029 1.00 80.62 93 ILE A CA 1
ATOM 737 C C . ILE A 1 93 ? 0.768 0.655 -12.393 1.00 80.62 93 ILE A C 1
ATOM 739 O O . ILE A 1 93 ? -0.069 0.851 -11.511 1.00 80.62 93 ILE A O 1
ATOM 743 N N . ALA A 1 94 ? 0.422 0.548 -13.676 1.00 81.81 94 ALA A N 1
ATOM 744 C CA . ALA A 1 94 ? -0.954 0.676 -14.142 1.00 81.81 94 ALA A CA 1
ATOM 745 C C . ALA A 1 94 ? -1.858 -0.422 -13.564 1.00 81.81 94 ALA A C 1
ATOM 747 O O . ALA A 1 94 ? -2.995 -0.141 -13.193 1.00 81.81 94 ALA A O 1
ATOM 748 N N . LEU A 1 95 ? -1.353 -1.654 -13.427 1.00 79.12 95 LEU A N 1
ATOM 749 C CA . LEU A 1 95 ? -2.065 -2.770 -12.802 1.00 79.12 95 LEU A CA 1
ATOM 750 C C . LEU A 1 95 ? -2.123 -2.669 -11.272 1.00 79.12 95 LEU A C 1
ATOM 752 O O . LEU A 1 95 ? -3.031 -3.243 -10.668 1.00 79.12 95 LEU A O 1
ATOM 756 N N . ALA A 1 96 ? -1.230 -1.908 -10.634 1.00 79.00 96 ALA A N 1
ATOM 757 C CA . ALA A 1 96 ? -1.242 -1.699 -9.187 1.00 79.00 96 ALA A CA 1
ATOM 758 C C . ALA A 1 96 ? -2.539 -1.029 -8.702 1.00 79.00 96 ALA A C 1
ATOM 760 O O . ALA A 1 96 ? -3.069 -1.397 -7.654 1.00 79.00 96 ALA A O 1
ATOM 761 N N . TYR A 1 97 ? -3.087 -0.092 -9.480 1.00 72.75 97 TYR A N 1
ATOM 762 C CA . TYR A 1 97 ? -4.322 0.626 -9.151 1.00 72.75 97 TYR A CA 1
ATOM 763 C C . TYR A 1 97 ? -5.581 -0.273 -9.139 1.00 72.75 97 TYR A C 1
ATOM 765 O O . TYR A 1 97 ? -6.264 -0.332 -8.111 1.00 72.75 97 TYR A O 1
ATOM 773 N N . PRO A 1 98 ? -5.889 -1.055 -10.199 1.00 80.69 98 PRO A N 1
ATOM 774 C CA . PRO A 1 98 ? -7.011 -1.987 -10.176 1.00 80.69 98 PRO A CA 1
ATOM 775 C C . PRO A 1 98 ? -6.794 -3.137 -9.183 1.00 80.69 98 PRO A C 1
ATOM 777 O O . PRO A 1 98 ? -7.761 -3.583 -8.563 1.00 80.69 98 PRO A O 1
ATOM 780 N N . LEU A 1 99 ? -5.557 -3.607 -8.972 1.00 74.88 99 LEU A N 1
ATOM 781 C CA . LEU A 1 99 ? -5.250 -4.588 -7.921 1.00 74.88 99 LEU A CA 1
ATOM 782 C C . LEU A 1 99 ? -5.551 -4.032 -6.528 1.00 74.88 99 LEU A C 1
ATOM 784 O O . LEU A 1 99 ? -6.204 -4.711 -5.733 1.00 74.88 99 LEU A O 1
ATOM 788 N N . TYR A 1 100 ? -5.151 -2.792 -6.252 1.00 71.75 100 TYR A N 1
ATOM 789 C CA . TYR A 1 100 ? -5.451 -2.110 -4.998 1.00 71.75 100 TYR A CA 1
ATOM 790 C C . TYR A 1 100 ? -6.957 -1.977 -4.761 1.00 71.75 100 TYR A C 1
ATOM 792 O O . TYR A 1 100 ? -7.447 -2.333 -3.686 1.00 71.75 100 TYR A O 1
ATOM 800 N N . GLU A 1 101 ? -7.721 -1.546 -5.766 1.00 73.81 101 GLU A N 1
ATOM 801 C CA . GLU A 1 101 ? -9.180 -1.472 -5.659 1.00 73.81 101 GLU A CA 1
ATOM 802 C C . GLU A 1 101 ? -9.812 -2.845 -5.405 1.00 73.81 101 GLU A C 1
ATOM 804 O O . GLU A 1 101 ? -10.729 -2.977 -4.590 1.00 73.81 101 GLU A O 1
ATOM 809 N N . ARG A 1 102 ? -9.330 -3.891 -6.084 1.00 77.69 102 ARG A N 1
ATOM 810 C CA . ARG A 1 102 ? -9.851 -5.257 -5.937 1.00 77.69 102 ARG A CA 1
ATOM 811 C C . ARG A 1 102 ? -9.557 -5.831 -4.555 1.00 77.69 102 ARG A C 1
ATOM 813 O O . ARG A 1 102 ? -10.448 -6.438 -3.959 1.00 77.69 102 ARG A O 1
ATOM 820 N N . ILE A 1 103 ? -8.346 -5.626 -4.041 1.00 73.69 103 ILE A N 1
ATOM 821 C CA . ILE A 1 103 ? -7.937 -6.059 -2.699 1.00 73.69 103 ILE A CA 1
ATOM 822 C C . ILE A 1 103 ? -8.740 -5.293 -1.643 1.00 73.69 103 ILE A C 1
ATOM 824 O O . ILE A 1 103 ? -9.363 -5.908 -0.780 1.00 73.69 103 ILE A O 1
ATOM 828 N N . THR A 1 104 ? -8.847 -3.971 -1.775 1.00 71.06 104 THR A N 1
ATOM 829 C CA . THR A 1 104 ? -9.593 -3.124 -0.833 1.00 71.06 104 THR A CA 1
ATOM 830 C C . THR A 1 104 ? -11.086 -3.470 -0.811 1.00 71.06 104 THR A C 1
ATOM 832 O O . THR A 1 104 ? -11.679 -3.564 0.264 1.00 71.06 104 THR A O 1
ATOM 835 N N . LYS A 1 105 ? -11.708 -3.745 -1.969 1.00 73.56 105 LYS A N 1
ATOM 836 C CA . LYS A 1 105 ? -13.111 -4.198 -2.051 1.00 73.56 105 LYS A CA 1
ATOM 837 C C . LYS A 1 105 ? -13.323 -5.565 -1.394 1.00 73.56 105 LYS A C 1
ATOM 839 O O . LYS A 1 105 ? -14.343 -5.759 -0.734 1.00 73.56 105 LYS A O 1
ATOM 844 N N . LYS A 1 106 ? -12.391 -6.512 -1.554 1.00 75.00 106 LYS A N 1
ATOM 845 C CA . LYS A 1 106 ? -12.476 -7.839 -0.913 1.00 75.00 106 LYS A CA 1
ATOM 846 C C . LYS A 1 106 ? -12.373 -7.741 0.609 1.00 75.00 106 LYS A C 1
ATOM 848 O O . LYS A 1 106 ? -13.190 -8.341 1.301 1.00 75.00 106 LYS A O 1
ATOM 853 N N . GLU A 1 107 ? -11.423 -6.961 1.113 1.00 71.81 107 GLU A N 1
ATOM 854 C CA . GLU A 1 107 ? -11.231 -6.758 2.553 1.00 71.81 107 GLU A CA 1
ATOM 855 C C . GLU A 1 107 ? -12.421 -6.018 3.182 1.00 71.81 107 GLU A C 1
ATOM 857 O O . GLU A 1 107 ? -12.956 -6.452 4.203 1.00 71.81 107 GLU A O 1
ATOM 862 N N . ARG A 1 108 ? -12.935 -4.971 2.516 1.00 70.94 108 ARG A N 1
ATOM 863 C CA . ARG A 1 108 ? -14.147 -4.264 2.960 1.00 70.94 108 ARG A CA 1
ATOM 864 C C . ARG A 1 108 ? -15.368 -5.182 3.030 1.00 70.94 108 ARG A C 1
ATOM 866 O O . ARG A 1 108 ? -16.111 -5.094 3.998 1.00 70.94 108 ARG A O 1
ATOM 873 N N . LYS A 1 109 ? -15.562 -6.100 2.074 1.00 76.25 109 LYS A N 1
ATOM 874 C CA . LYS A 1 109 ? -16.690 -7.053 2.100 1.00 76.25 109 LYS A CA 1
ATOM 875 C C . LYS A 1 109 ? -16.657 -8.013 3.289 1.00 76.25 109 LYS A C 1
ATOM 877 O O . LYS A 1 109 ? -17.717 -8.369 3.787 1.00 76.25 109 LYS A O 1
ATOM 882 N N . LYS A 1 110 ? -15.474 -8.438 3.741 1.00 74.81 110 LYS A N 1
ATOM 883 C CA . LYS A 1 110 ? -15.344 -9.351 4.891 1.00 74.81 110 LYS A CA 1
ATOM 884 C C . LYS A 1 110 ? -15.602 -8.659 6.227 1.00 74.81 110 LYS A C 1
ATOM 886 O O . LYS A 1 110 ? -16.077 -9.299 7.155 1.00 74.81 110 LYS A O 1
ATOM 891 N N . ILE A 1 111 ? -15.296 -7.365 6.318 1.00 72.50 111 ILE A N 1
ATOM 892 C CA . ILE A 1 111 ? -15.389 -6.594 7.567 1.00 72.50 111 ILE A CA 1
ATOM 893 C C . ILE A 1 111 ? -16.701 -5.803 7.669 1.00 72.50 111 ILE A C 1
ATOM 895 O O . ILE A 1 111 ? -17.189 -5.587 8.775 1.00 72.50 111 ILE A O 1
ATOM 899 N N . ALA A 1 112 ? -17.334 -5.471 6.540 1.00 77.00 112 ALA A N 1
ATOM 900 C CA . ALA A 1 112 ? -18.683 -4.907 6.482 1.00 77.00 112 ALA A CA 1
ATOM 901 C C . ALA A 1 112 ? -19.718 -5.639 7.363 1.00 77.00 112 ALA A C 1
ATOM 903 O O . ALA A 1 112 ? -20.403 -4.951 8.115 1.00 77.00 112 ALA A O 1
ATOM 904 N N . PRO A 1 113 ? -19.830 -6.986 7.363 1.00 79.25 113 PRO A N 1
ATOM 905 C CA . PRO A 1 113 ? -20.795 -7.667 8.224 1.00 79.25 113 PRO A CA 1
ATOM 906 C C . PRO A 1 113 ? -20.486 -7.493 9.713 1.00 79.25 113 PRO A C 1
ATOM 908 O O . PRO A 1 113 ? -21.415 -7.456 10.507 1.00 79.25 113 PRO A O 1
ATOM 911 N N . LEU A 1 114 ? -19.212 -7.354 10.099 1.00 75.62 114 LEU A N 1
ATOM 912 C CA . LEU A 1 114 ? -18.816 -7.113 11.489 1.00 75.62 114 LEU A CA 1
ATOM 913 C C . LEU A 1 114 ? -19.179 -5.694 11.947 1.00 75.62 114 LEU A C 1
ATOM 915 O O . LEU A 1 114 ? -19.695 -5.524 13.045 1.00 75.62 114 LEU A O 1
ATOM 919 N N . ILE A 1 115 ? -18.923 -4.695 11.096 1.00 78.44 115 ILE A N 1
ATOM 920 C CA . ILE A 1 115 ? -19.269 -3.288 11.354 1.00 78.44 115 ILE A CA 1
ATOM 921 C C . ILE A 1 115 ? -20.787 -3.139 11.473 1.00 78.44 115 ILE A C 1
ATOM 923 O O . ILE A 1 115 ? -21.259 -2.512 12.414 1.00 78.44 115 ILE A O 1
ATOM 927 N N . LEU A 1 116 ? -21.543 -3.761 10.561 1.00 82.25 116 LEU A N 1
ATOM 928 C CA . LEU A 1 116 ? -23.006 -3.765 10.600 1.00 82.25 116 LEU A CA 1
ATOM 929 C C . LEU A 1 116 ? -23.531 -4.447 11.869 1.00 82.25 116 LEU A C 1
ATOM 931 O O . LEU A 1 116 ? -24.383 -3.880 12.538 1.00 82.25 116 LEU A O 1
ATOM 935 N N . LYS A 1 117 ? -22.957 -5.594 12.265 1.00 82.38 117 LYS A N 1
ATOM 936 C CA . LYS A 1 117 ? -23.320 -6.271 13.523 1.00 82.38 117 LYS A CA 1
ATOM 937 C C . LYS A 1 117 ? -23.098 -5.391 14.753 1.00 82.38 117 LYS A C 1
ATOM 939 O O . LYS A 1 117 ? -23.967 -5.343 15.614 1.00 82.38 117 LYS A O 1
ATOM 944 N N . LEU A 1 118 ? -21.949 -4.713 14.842 1.00 76.44 118 LEU A N 1
ATOM 945 C CA . LEU A 1 118 ? -21.652 -3.797 15.950 1.00 76.44 118 LEU A CA 1
ATOM 946 C C . LEU A 1 118 ? -22.587 -2.579 15.951 1.00 76.44 118 LEU A C 1
ATOM 948 O O . LEU A 1 118 ? -23.003 -2.138 17.018 1.00 76.44 118 LEU A O 1
ATOM 952 N N . ALA A 1 119 ? -22.906 -2.041 14.770 1.00 78.06 119 ALA A N 1
ATOM 953 C CA . ALA A 1 119 ? -23.809 -0.904 14.619 1.00 78.06 119 ALA A CA 1
ATOM 954 C C . ALA A 1 119 ? -25.251 -1.256 15.020 1.00 78.06 119 ALA A C 1
ATOM 956 O O . ALA A 1 119 ? -25.887 -0.476 15.724 1.00 78.06 119 ALA A O 1
ATOM 957 N N . ASP A 1 120 ? -25.746 -2.436 14.634 1.00 82.31 120 ASP A N 1
ATOM 958 C CA . ASP A 1 120 ? -27.055 -2.939 15.069 1.00 82.31 120 ASP A CA 1
ATOM 959 C C . ASP A 1 120 ? -27.085 -3.226 16.577 1.00 82.31 120 ASP A C 1
ATOM 961 O O . ASP A 1 120 ? -28.052 -2.881 17.250 1.00 82.31 120 ASP A O 1
ATOM 965 N N . GLU A 1 121 ? -26.013 -3.796 17.142 1.00 80.69 121 GLU A N 1
ATOM 966 C CA . GLU A 1 121 ? -25.908 -4.019 18.590 1.00 80.69 121 GLU A CA 1
ATOM 967 C C . GLU A 1 121 ? -25.973 -2.720 19.398 1.00 80.69 121 GLU A C 1
ATOM 969 O O . GLU A 1 121 ? -26.541 -2.718 20.487 1.00 80.69 121 GLU A O 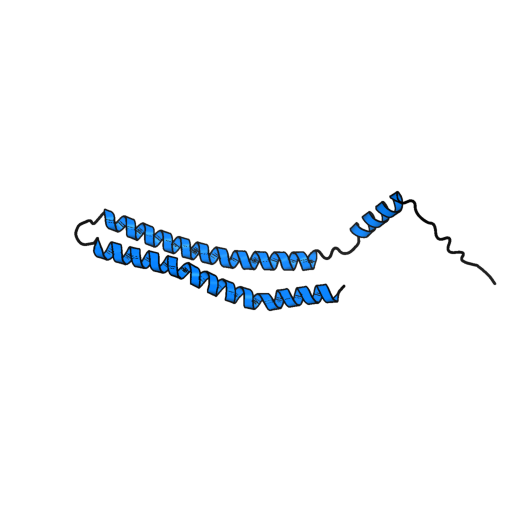1
ATOM 974 N N . LEU A 1 122 ? -25.369 -1.643 18.891 1.00 73.94 122 LEU A N 1
ATOM 975 C CA . LEU A 1 122 ? -25.434 -0.314 19.499 1.00 73.94 122 LEU A CA 1
ATOM 976 C C . LEU A 1 122 ? -26.841 0.267 19.391 1.00 73.94 122 LEU A C 1
ATOM 978 O O . LEU A 1 122 ? -27.444 0.603 20.402 1.00 73.94 122 LEU A O 1
ATOM 982 N N . LYS A 1 123 ? -27.407 0.257 18.182 1.00 76.44 123 LYS A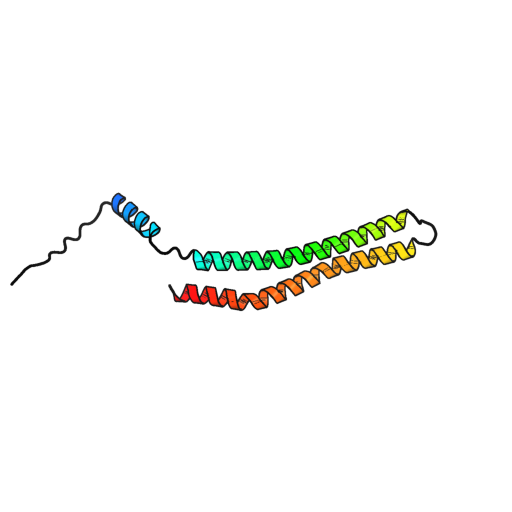 N 1
ATOM 983 C CA . LYS A 1 123 ? -28.752 0.771 17.913 1.00 76.44 123 LYS A CA 1
ATOM 984 C C . LYS A 1 123 ? -29.857 0.038 18.685 1.00 76.44 123 LYS A C 1
ATOM 986 O O . LYS A 1 123 ? -30.884 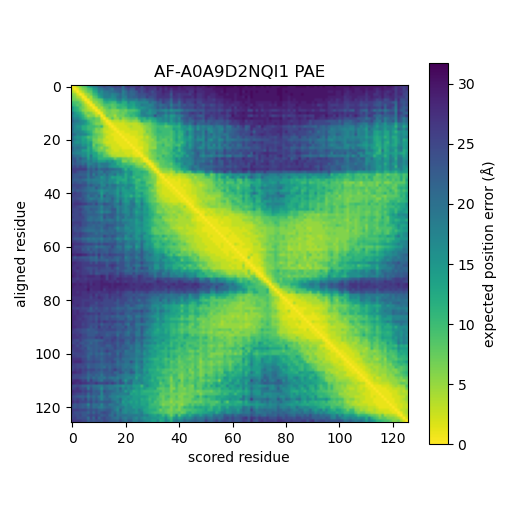0.631 18.966 1.00 76.44 123 LYS A O 1
ATOM 991 N N . SER A 1 124 ? -29.678 -1.248 18.994 1.00 70.44 124 SER A N 1
ATOM 992 C CA . SER A 1 124 ? -30.646 -2.039 19.776 1.00 70.44 124 SER A CA 1
ATOM 993 C C . SER A 1 124 ? -30.568 -1.821 21.291 1.00 70.44 124 SER A C 1
ATOM 995 O O . SER A 1 124 ? -31.416 -2.328 22.023 1.00 70.44 124 SER A O 1
ATOM 997 N N . LYS A 1 125 ? -29.501 -1.162 21.763 1.00 57.47 125 LYS A N 1
ATOM 998 C CA . LYS A 1 125 ? -29.248 -0.897 23.184 1.00 57.47 125 LYS A CA 1
ATOM 999 C C . LYS A 1 125 ? -29.683 0.511 23.612 1.00 57.47 125 LYS A C 1
ATOM 1001 O O . LYS A 1 125 ? -29.674 0.774 24.815 1.00 57.47 125 LYS A O 1
ATOM 1006 N N . GLU A 1 126 ? -30.042 1.355 22.644 1.00 45.78 126 GLU A N 1
ATOM 1007 C CA . GLU A 1 126 ? -30.885 2.552 22.797 1.00 45.78 126 GLU A CA 1
ATOM 1008 C C . GLU A 1 126 ? -32.372 2.172 22.744 1.00 45.78 126 GLU A C 1
ATOM 1010 O O . GLU A 1 126 ? -33.146 2.762 23.531 1.00 45.78 126 GLU A O 1
#

Foldseek 3Di:
DDDPPPPPPPDDDPVVVVVVVVVVVVPPPPPCPLVVVLVVVVVVLVVVLVVQLVVQQVVLVVQLVVLVVVCVPCVDPCVVVSVVSNVVSVVSNVVSVVVSVVVSVVSCVVCVVVSVVSVVVVVVVD

Organism: NCBI:txid2838692

Radius of gyration: 31.17 Å; Cα contacts (8 Å, |Δi|>4): 46; chains: 1; bounding box: 76×36×91 Å

Nearest PDB structures (foldseek):
  8glv-assembly1_Eb  TM=5.743E-01  e=2.984E+00  Chlamydomonas reinhardtii
  7njp-assembly1_R  TM=5.071E-01  e=7.253E+00  Mycolicibacterium smegmatis MC2 155

Mean predicted aligned error: 14.48 Å

Sequence (126 aa):
MDQNEETFEYRYSAKQQEEIEAIRRKYLPKEEDKMEQLRQMDKRVSRKGTIISIIIGVIGCLLLGIGMCCTMEWAGCWFVPGIISGVIGIVMIALAYPLYERITKKERKKIAPLILKLADELKSKE

Secondary structure (DSSP, 8-state):
-------------HHHHHHHHHHHHHHS--THHHHHHHHHHHHHHHHHHHHHHHHHHHHHHHHHHHHHHHHHH-TTTSHHHHHHHHHHHHHHHHHHHHHHHHHHHHHHHHHHHHHHHHHHHHHTT-